Protein AF-A0A251XG27-F1 (afdb_monomer_lite)

Radius of gyration: 14.44 Å; chains: 1; bounding box: 29×28×40 Å

pLDDT: mean 93.76, std 6.59, range [58.69, 98.44]

Structure (mmCIF, N/CA/C/O backbone):
data_AF-A0A251XG27-F1
#
_entry.id   AF-A0A251XG27-F1
#
loop_
_atom_site.group_PDB
_atom_site.id
_atom_site.type_symbol
_atom_site.label_atom_id
_atom_site.label_alt_id
_atom_site.label_comp_id
_atom_site.label_asym_id
_atom_site.l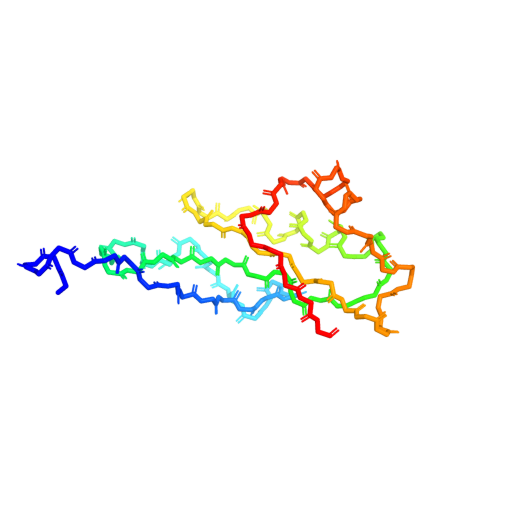abel_entity_id
_atom_site.label_seq_id
_atom_site.pdbx_PDB_ins_code
_atom_site.Cartn_x
_atom_site.Cartn_y
_atom_site.Cartn_z
_atom_site.occupancy
_atom_site.B_iso_or_equiv
_atom_site.auth_seq_id
_atom_site.auth_comp_id
_atom_site.auth_asym_id
_atom_site.auth_atom_id
_atom_site.pdbx_PDB_model_num
ATOM 1 N N . MET A 1 1 ? -8.378 8.436 25.595 1.00 58.69 1 MET A N 1
ATOM 2 C CA . MET A 1 1 ? -8.445 9.089 24.264 1.00 58.69 1 MET A CA 1
ATOM 3 C C . MET A 1 1 ? -9.857 9.572 23.950 1.00 58.69 1 MET A C 1
ATOM 5 O O . MET A 1 1 ? -10.025 10.769 23.750 1.00 58.69 1 MET A O 1
ATOM 9 N N . ARG A 1 2 ? -10.871 8.693 24.013 1.00 59.06 2 ARG A N 1
ATOM 10 C CA . ARG A 1 2 ? -12.290 9.030 23.778 1.00 59.06 2 ARG A CA 1
ATOM 11 C C . ARG A 1 2 ? -12.836 10.130 24.703 1.00 59.06 2 ARG A C 1
ATOM 13 O O . ARG A 1 2 ? -13.454 11.071 24.229 1.00 59.06 2 ARG A O 1
ATOM 20 N N . GLU A 1 3 ? -12.496 10.083 25.992 1.00 69.94 3 GLU A N 1
ATOM 21 C CA . GLU A 1 3 ? -12.893 11.101 26.988 1.00 69.94 3 GLU A CA 1
ATOM 22 C C . GLU A 1 3 ? -12.315 12.499 26.725 1.00 69.94 3 GLU A C 1
ATOM 24 O O . GLU A 1 3 ? -12.848 13.489 27.212 1.00 69.94 3 GLU A O 1
ATOM 29 N N . LYS A 1 4 ? -11.222 12.591 25.955 1.00 80.31 4 LYS A N 1
ATOM 30 C CA . LYS A 1 4 ? -10.556 13.859 25.622 1.00 80.31 4 LYS A CA 1
ATOM 31 C C . LYS A 1 4 ? -10.817 14.310 24.180 1.00 80.31 4 LYS A C 1
ATOM 33 O O . LYS A 1 4 ? -10.214 15.287 23.753 1.00 80.31 4 LYS A O 1
ATOM 38 N N . GLY A 1 5 ? -11.660 13.591 23.427 1.00 83.50 5 GLY A N 1
ATOM 39 C CA . GLY A 1 5 ? -11.983 13.914 22.031 1.00 83.50 5 GLY A CA 1
ATOM 40 C C . GLY A 1 5 ? -10.770 13.957 21.095 1.00 83.50 5 GLY A C 1
ATOM 41 O O . GLY A 1 5 ? -10.773 14.704 20.122 1.00 83.50 5 GLY A O 1
ATOM 42 N N . LEU A 1 6 ? -9.705 13.213 21.410 1.00 88.00 6 LEU A N 1
ATOM 43 C CA . LEU A 1 6 ? -8.473 13.246 20.622 1.00 88.00 6 LEU A CA 1
ATOM 44 C C . LEU A 1 6 ? -8.630 12.434 19.328 1.00 88.00 6 LEU A C 1
ATOM 46 O O . LEU A 1 6 ? -9.268 11.379 19.361 1.00 88.00 6 LEU A O 1
ATOM 50 N N . PRO A 1 7 ? -8.023 12.882 18.211 1.00 90.38 7 PRO A N 1
ATOM 51 C CA . PRO A 1 7 ? -8.050 12.131 16.965 1.00 90.38 7 PRO A CA 1
ATOM 52 C C . PRO A 1 7 ? -7.287 10.813 17.106 1.00 90.38 7 PRO A C 1
ATOM 54 O O . PRO A 1 7 ? -6.339 10.708 17.899 1.00 90.38 7 PRO A O 1
ATOM 57 N N . GLN A 1 8 ? -7.680 9.840 16.287 1.00 92.69 8 GLN A N 1
ATOM 58 C CA . GLN A 1 8 ? -6.991 8.560 16.167 1.00 92.69 8 GLN A CA 1
ATOM 59 C C . GLN A 1 8 ? -5.513 8.743 15.805 1.00 92.69 8 GLN A C 1
ATOM 61 O O . GLN A 1 8 ? -5.113 9.732 15.181 1.00 92.69 8 GLN A O 1
ATOM 66 N N . LYS A 1 9 ? -4.685 7.783 16.216 1.00 94.12 9 LYS A N 1
ATOM 67 C CA . LYS A 1 9 ? -3.271 7.692 15.844 1.00 94.12 9 LYS A CA 1
ATOM 68 C C . LYS A 1 9 ? -3.097 6.594 14.807 1.00 94.12 9 LYS A C 1
ATOM 70 O O . LYS A 1 9 ? -3.678 5.523 14.945 1.00 94.12 9 LYS A O 1
ATOM 75 N N . MET A 1 10 ? -2.306 6.864 13.772 1.00 94.94 10 MET A N 1
ATOM 76 C CA . MET A 1 10 ? -2.031 5.868 12.742 1.00 94.94 10 MET A CA 1
ATOM 77 C C . MET A 1 10 ? -1.156 4.751 13.309 1.00 94.94 10 MET A C 1
ATOM 79 O O . MET A 1 10 ? -0.093 5.020 13.869 1.00 94.94 10 MET A O 1
ATOM 83 N N . LEU A 1 11 ? -1.596 3.510 13.121 1.00 96.00 11 LEU A N 1
ATOM 84 C CA . LEU A 1 11 ? -0.784 2.316 13.314 1.00 96.00 11 LEU A CA 1
ATOM 85 C C . LEU A 1 11 ? -0.457 1.745 11.934 1.00 96.00 11 LEU A C 1
ATOM 87 O O . LEU A 1 11 ? -1.345 1.266 11.229 1.00 96.00 11 LEU A O 1
ATOM 91 N N . VAL A 1 12 ? 0.816 1.830 11.545 1.00 96.88 12 VAL A N 1
ATOM 92 C CA . VAL A 1 12 ? 1.282 1.436 10.210 1.00 96.88 12 VAL A CA 1
ATOM 93 C C . VAL A 1 12 ? 1.877 0.036 10.252 1.00 96.88 12 VAL A C 1
ATOM 95 O O . VAL A 1 12 ? 2.927 -0.182 10.856 1.00 96.88 12 VAL A O 1
ATOM 98 N N . LEU A 1 13 ? 1.221 -0.911 9.589 1.00 96.00 13 LEU A N 1
ATOM 99 C CA . LEU A 1 13 ? 1.687 -2.286 9.457 1.00 96.00 13 LEU A CA 1
ATOM 100 C C . LEU A 1 13 ? 2.416 -2.448 8.121 1.00 96.00 13 LEU A C 1
ATOM 102 O O . LEU A 1 13 ? 1.794 -2.520 7.064 1.00 96.00 13 LEU A O 1
ATOM 106 N N . HIS A 1 14 ? 3.745 -2.490 8.158 1.00 97.25 14 HIS A N 1
ATOM 107 C CA . HIS A 1 14 ? 4.561 -2.666 6.957 1.00 97.25 14 HIS A CA 1
ATOM 108 C C . HIS A 1 14 ? 4.518 -4.118 6.474 1.00 97.25 14 HIS A C 1
ATOM 110 O O . HIS A 1 14 ? 4.877 -5.038 7.213 1.00 97.25 14 HIS A O 1
ATOM 116 N N . GLN A 1 15 ? 4.101 -4.332 5.225 1.00 96.12 15 GLN A N 1
ATOM 117 C CA . GLN A 1 15 ? 4.003 -5.666 4.644 1.00 96.12 15 GLN A CA 1
ATOM 118 C C . GLN A 1 15 ? 4.342 -5.650 3.151 1.00 96.12 15 GLN A C 1
ATOM 120 O O . GLN A 1 15 ? 3.756 -4.906 2.378 1.00 96.12 15 GLN A O 1
ATOM 125 N N . PHE A 1 16 ? 5.254 -6.525 2.728 1.00 95.19 16 PHE A N 1
ATOM 126 C CA . PHE A 1 16 ? 5.542 -6.786 1.306 1.00 95.19 16 PHE A CA 1
ATOM 127 C C . PHE A 1 16 ? 5.548 -8.282 0.962 1.00 95.19 16 PHE A C 1
ATOM 129 O O . PHE A 1 16 ? 5.748 -8.672 -0.185 1.00 95.19 16 PHE A O 1
ATOM 136 N N . ARG A 1 17 ? 5.306 -9.146 1.957 1.00 94.75 17 ARG A N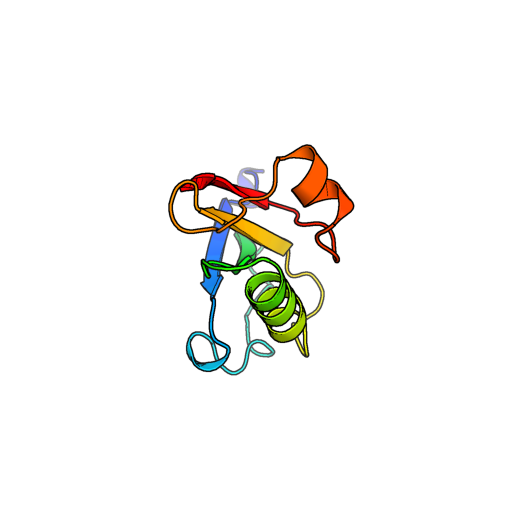 1
ATOM 137 C CA . ARG A 1 17 ? 5.067 -10.585 1.790 1.00 94.75 17 ARG A CA 1
ATOM 138 C C . ARG A 1 17 ? 3.924 -11.021 2.696 1.00 94.75 17 ARG A C 1
ATOM 140 O O . ARG A 1 17 ? 3.872 -10.630 3.864 1.00 94.75 17 ARG A O 1
ATOM 147 N N . LEU A 1 18 ? 3.053 -11.897 2.195 1.00 93.19 18 LEU A N 1
ATOM 148 C CA . LEU A 1 18 ? 1.931 -12.447 2.970 1.00 93.19 18 LEU A CA 1
ATOM 149 C C . LEU A 1 18 ? 2.381 -13.159 4.254 1.00 93.19 18 LEU A C 1
ATOM 151 O O . LEU A 1 18 ? 1.673 -13.134 5.249 1.00 93.19 18 LEU A O 1
ATOM 155 N N . SER A 1 19 ? 3.585 -13.730 4.271 1.00 94.75 19 SER A N 1
ATOM 156 C CA . SER A 1 19 ? 4.124 -14.431 5.439 1.00 94.75 19 SER A CA 1
ATOM 157 C C . SER A 1 19 ? 4.552 -13.523 6.597 1.00 94.75 19 SER A C 1
ATOM 159 O O . SER A 1 19 ? 4.805 -14.037 7.677 1.00 94.75 19 SER A O 1
ATOM 161 N N . MET A 1 20 ? 4.691 -12.207 6.392 1.00 95.75 20 MET A N 1
ATOM 162 C CA . MET A 1 20 ? 5.112 -11.285 7.463 1.00 95.75 20 MET A CA 1
ATOM 163 C C . MET A 1 20 ? 4.006 -11.059 8.495 1.00 95.75 20 MET A C 1
ATOM 165 O O . MET A 1 20 ? 4.281 -10.970 9.685 1.00 95.75 20 MET A O 1
ATOM 169 N N . ILE A 1 21 ? 2.764 -10.963 8.021 1.00 93.44 21 ILE A N 1
ATOM 170 C CA . ILE A 1 21 ? 1.563 -10.822 8.839 1.00 93.44 21 ILE A CA 1
ATOM 171 C C . ILE A 1 21 ? 0.581 -11.848 8.304 1.00 93.44 21 ILE A C 1
ATOM 173 O O . ILE A 1 21 ? -0.016 -11.662 7.239 1.00 93.44 21 ILE A O 1
ATOM 177 N N . GLN A 1 22 ? 0.501 -12.958 9.023 1.00 91.25 22 GLN A N 1
ATOM 178 C CA . GLN A 1 22 ? -0.405 -14.058 8.735 1.00 91.25 22 GLN A CA 1
ATOM 179 C C . GLN A 1 22 ? -1.741 -13.814 9.439 1.00 91.25 22 GLN A C 1
ATOM 181 O O . GLN A 1 22 ? -1.804 -13.019 10.371 1.00 91.25 22 GLN A O 1
ATOM 186 N N . ASP A 1 23 ? -2.793 -14.498 8.985 1.00 90.62 23 ASP A N 1
ATOM 187 C CA . ASP A 1 23 ? -4.123 -14.446 9.606 1.00 90.62 23 ASP A CA 1
ATOM 188 C C . ASP A 1 23 ? -4.657 -13.015 9.818 1.00 90.62 23 ASP A C 1
ATOM 190 O O . ASP A 1 23 ? -5.136 -12.649 10.884 1.00 90.62 23 ASP A O 1
ATOM 194 N N . ARG A 1 24 ? -4.589 -12.164 8.783 1.00 90.56 24 ARG A N 1
ATOM 195 C CA . ARG A 1 24 ? -5.056 -10.766 8.882 1.00 90.56 24 ARG A CA 1
ATOM 196 C C . ARG A 1 24 ? -6.528 -10.633 9.287 1.00 90.56 24 ARG A C 1
ATOM 198 O O . ARG A 1 24 ? -6.925 -9.569 9.741 1.00 90.56 24 ARG A O 1
ATOM 205 N N . ALA A 1 25 ? -7.331 -11.683 9.136 1.00 88.38 25 ALA A N 1
ATOM 206 C CA . ALA A 1 25 ? -8.722 -11.696 9.570 1.00 88.38 25 ALA A CA 1
ATOM 207 C C . ALA A 1 25 ? -8.888 -11.601 11.100 1.00 88.38 25 ALA A C 1
ATOM 209 O O . ALA A 1 25 ? -9.967 -11.233 11.553 1.00 88.38 25 ALA A O 1
ATOM 210 N N . SER A 1 26 ? -7.847 -11.901 11.889 1.00 90.38 26 SER A N 1
ATOM 211 C CA . SER A 1 26 ? -7.869 -11.785 13.353 1.00 90.38 26 SER A CA 1
ATOM 212 C C . SER A 1 26 ? -7.338 -10.451 13.887 1.00 90.38 26 SER A C 1
ATOM 214 O O . SER A 1 26 ? -7.201 -10.289 15.100 1.00 90.38 26 SER A O 1
ATOM 216 N N . LEU A 1 27 ? -7.055 -9.479 13.009 1.00 89.69 27 LEU A N 1
ATOM 217 C CA . LEU A 1 27 ? -6.684 -8.129 13.431 1.00 89.69 27 LEU A CA 1
ATOM 218 C C . LEU A 1 27 ? -7.825 -7.496 14.239 1.00 89.69 27 LEU A C 1
ATOM 220 O O . LEU A 1 27 ? -8.918 -7.278 13.719 1.00 89.69 27 LEU A O 1
ATOM 224 N N . ASP A 1 28 ? -7.546 -7.169 15.501 1.00 92.19 28 ASP A N 1
ATOM 225 C CA . ASP A 1 28 ? -8.463 -6.407 16.346 1.00 92.19 28 ASP A CA 1
ATOM 226 C C . ASP A 1 28 ? -8.458 -4.939 15.902 1.00 92.19 28 ASP A C 1
ATOM 228 O O . ASP A 1 28 ? -7.491 -4.196 16.099 1.00 92.19 28 ASP A O 1
ATOM 232 N N . MET A 1 29 ? -9.542 -4.544 15.241 1.00 90.25 29 MET A N 1
ATOM 233 C CA . MET A 1 29 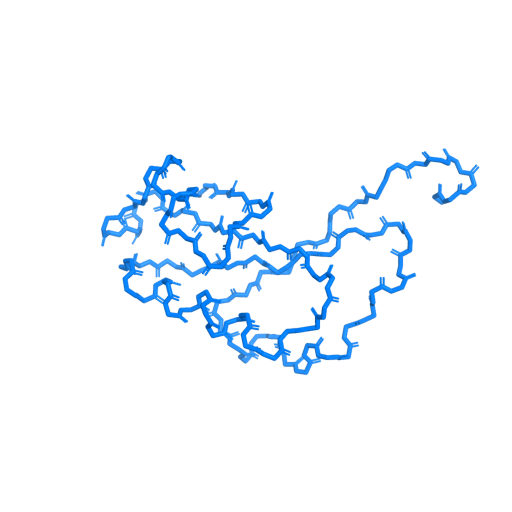? -9.750 -3.199 14.714 1.00 90.25 29 MET A CA 1
ATOM 234 C C . MET A 1 29 ? -10.724 -2.379 15.569 1.00 90.25 29 MET A C 1
ATOM 236 O O . MET A 1 29 ? -11.047 -1.248 15.206 1.00 90.25 29 MET A O 1
ATOM 240 N N . ASP A 1 30 ? -11.152 -2.900 16.724 1.00 91.56 30 ASP A N 1
ATOM 241 C CA . ASP A 1 30 ? -12.133 -2.246 17.596 1.00 91.56 30 ASP A CA 1
ATOM 242 C C . ASP A 1 30 ? -11.501 -1.196 18.525 1.00 91.56 30 ASP A C 1
ATOM 244 O O . ASP A 1 30 ? -12.178 -0.621 19.379 1.00 91.56 30 ASP A O 1
ATOM 248 N N . HIS A 1 31 ? -10.213 -0.890 18.338 1.00 91.38 31 HIS A N 1
ATOM 249 C CA . HIS A 1 31 ? -9.481 0.151 19.057 1.00 91.38 31 HIS A CA 1
ATOM 250 C C . HIS A 1 31 ? -9.887 1.562 18.592 1.00 91.38 31 HIS A C 1
ATOM 252 O O . HIS A 1 31 ? -9.380 2.050 17.577 1.00 91.38 31 HIS A O 1
ATOM 258 N N . PRO A 1 32 ? -10.734 2.302 19.340 1.00 89.94 32 PRO A N 1
ATOM 259 C CA . PRO A 1 32 ? -11.234 3.599 18.890 1.00 89.94 32 PRO A CA 1
ATOM 260 C C . PRO A 1 32 ? -10.143 4.674 18.810 1.00 89.94 32 PRO A C 1
ATOM 262 O O . PRO A 1 32 ? -10.366 5.714 18.198 1.00 89.94 32 PRO A O 1
ATOM 265 N N . GLU A 1 33 ? -8.984 4.468 19.434 1.00 91.75 33 GLU A N 1
ATOM 266 C CA . GLU A 1 33 ? -7.824 5.355 19.376 1.00 91.75 33 GLU A CA 1
ATOM 267 C C . GLU A 1 33 ? -6.890 5.116 18.184 1.00 91.75 33 GLU A C 1
ATOM 269 O O . GLU A 1 33 ? -6.017 5.958 17.951 1.00 91.75 33 GLU A O 1
ATOM 274 N N . LEU A 1 34 ? -7.058 4.022 17.432 1.00 93.44 34 LEU A N 1
ATOM 275 C CA . LEU A 1 34 ? -6.159 3.641 16.342 1.00 93.44 34 LEU A CA 1
ATOM 276 C C . LEU A 1 34 ? -6.839 3.722 14.975 1.00 93.44 34 LEU A C 1
ATOM 278 O O . LEU A 1 34 ? -7.959 3.262 14.789 1.00 93.44 34 LEU A O 1
ATOM 282 N N . ALA A 1 35 ? -6.109 4.267 14.005 1.00 93.06 35 ALA A N 1
ATOM 283 C CA . ALA A 1 35 ? -6.399 4.123 12.585 1.00 93.06 35 ALA A CA 1
ATOM 284 C C . ALA A 1 35 ? -5.368 3.148 12.002 1.00 93.06 35 ALA A C 1
ATOM 286 O O . ALA A 1 35 ? -4.200 3.505 11.827 1.00 93.06 35 ALA A O 1
ATOM 287 N N . MET A 1 36 ? -5.770 1.897 11.781 1.00 95.44 36 MET A N 1
ATOM 288 C CA . MET A 1 36 ? -4.867 0.848 11.305 1.00 95.44 36 MET A CA 1
ATOM 289 C C . MET A 1 36 ? -4.768 0.871 9.778 1.00 95.44 36 MET A C 1
ATOM 291 O O . MET A 1 36 ? -5.792 0.904 9.093 1.00 95.44 36 MET A O 1
ATOM 295 N N . LEU A 1 37 ? -3.541 0.814 9.253 1.00 95.81 37 LEU A N 1
ATOM 296 C CA . LEU A 1 37 ? -3.306 0.620 7.825 1.00 95.81 37 LEU A CA 1
ATOM 297 C C . LEU A 1 37 ? -2.273 -0.461 7.532 1.00 95.81 37 LEU A C 1
ATOM 299 O O . LEU A 1 37 ? -1.289 -0.611 8.260 1.00 95.81 37 LEU A O 1
ATOM 303 N N . VAL A 1 38 ? -2.463 -1.159 6.416 1.00 97.00 38 VAL A N 1
ATOM 304 C CA . VAL A 1 38 ? -1.424 -2.005 5.821 1.00 97.00 38 VAL A CA 1
ATOM 305 C C . VAL A 1 38 ? -0.686 -1.190 4.771 1.00 97.00 38 VAL A C 1
ATOM 307 O O . VAL A 1 38 ? -1.289 -0.620 3.866 1.00 97.00 38 VAL A O 1
ATOM 310 N N . HIS A 1 39 ? 0.633 -1.128 4.896 1.00 97.75 39 HIS A N 1
ATOM 311 C CA . HIS A 1 39 ? 1.508 -0.339 4.046 1.00 97.75 39 HIS A CA 1
ATOM 312 C C . HIS A 1 39 ? 2.351 -1.268 3.172 1.00 97.75 39 HIS A C 1
ATOM 314 O O . HIS A 1 39 ? 3.210 -1.995 3.678 1.00 97.75 39 HIS A O 1
ATOM 320 N N . ALA A 1 40 ? 2.084 -1.254 1.865 1.00 97.62 40 ALA A N 1
ATOM 321 C CA . ALA A 1 40 ? 2.817 -2.022 0.871 1.00 97.62 40 ALA A CA 1
ATOM 322 C C . ALA A 1 40 ? 4.238 -1.468 0.719 1.00 97.62 40 ALA A C 1
ATOM 324 O O . ALA A 1 40 ? 4.469 -0.463 0.048 1.00 97.62 40 ALA A O 1
ATOM 325 N N . ASP A 1 41 ? 5.172 -2.144 1.383 1.00 95.38 41 ASP A N 1
ATOM 326 C CA . ASP A 1 41 ? 6.547 -1.690 1.610 1.00 95.38 41 ASP A CA 1
ATOM 327 C C . ASP A 1 41 ? 7.570 -2.525 0.823 1.00 95.38 41 ASP A C 1
ATOM 329 O O . ASP A 1 41 ? 8.597 -2.952 1.345 1.00 95.38 41 ASP A O 1
ATOM 333 N N . GLY A 1 42 ? 7.223 -2.880 -0.416 1.00 92.75 42 GLY A N 1
ATOM 334 C CA . GLY A 1 42 ? 8.073 -3.660 -1.315 1.00 92.75 42 GLY A CA 1
ATOM 335 C C . GLY A 1 42 ? 8.550 -2.801 -2.477 1.00 92.75 42 GLY A C 1
ATOM 336 O O . GLY A 1 42 ? 7.734 -2.127 -3.098 1.00 92.75 42 GLY A O 1
ATOM 337 N N . GLN A 1 43 ? 9.845 -2.843 -2.775 1.00 94.44 43 GLN A N 1
ATOM 338 C CA . GLN A 1 43 ? 10.457 -2.117 -3.892 1.00 94.44 43 GLN A CA 1
ATOM 339 C C . GLN A 1 43 ? 10.524 -2.962 -5.172 1.00 94.44 43 GLN A C 1
ATOM 341 O O . GLN A 1 43 ? 10.466 -4.195 -5.112 1.00 94.44 43 GLN A O 1
ATOM 346 N N . GLY A 1 44 ? 10.725 -2.312 -6.317 1.00 94.44 44 GLY A N 1
ATOM 347 C CA . GLY A 1 44 ? 11.080 -2.969 -7.576 1.00 94.44 44 GLY A CA 1
ATOM 348 C C . GLY A 1 44 ? 10.316 -2.439 -8.786 1.00 94.44 44 GLY A C 1
ATOM 349 O O . GLY A 1 44 ? 9.853 -1.300 -8.822 1.00 94.44 44 GLY A O 1
ATOM 350 N N . GLY A 1 45 ? 10.194 -3.275 -9.819 1.00 96.38 45 GLY A N 1
ATOM 351 C CA . GLY A 1 45 ? 9.450 -2.919 -11.024 1.00 96.38 45 GLY A CA 1
ATOM 352 C C . GLY A 1 45 ? 7.946 -2.792 -10.761 1.00 96.38 45 GLY A C 1
ATOM 353 O O . GLY A 1 45 ? 7.374 -3.517 -9.945 1.00 96.38 45 GLY A O 1
ATOM 354 N N . GLN A 1 46 ? 7.276 -1.914 -11.513 1.00 96.19 46 GLN A N 1
ATOM 355 C CA . GLN A 1 46 ? 5.831 -1.690 -11.377 1.00 96.19 46 GLN A CA 1
ATOM 356 C C . GLN A 1 46 ? 4.972 -2.964 -11.470 1.00 96.19 46 GLN A C 1
ATOM 358 O O . GLN A 1 46 ? 4.051 -3.094 -10.662 1.00 96.19 46 GLN A O 1
ATOM 363 N N . PRO A 1 47 ? 5.251 -3.941 -12.361 1.00 96.75 47 PRO A N 1
ATOM 364 C CA . PRO A 1 47 ? 4.484 -5.187 -12.387 1.00 96.75 47 PRO A CA 1
ATOM 365 C C . PRO A 1 47 ? 4.518 -5.951 -11.055 1.00 96.75 47 PRO A C 1
ATOM 367 O O . PRO A 1 47 ? 3.472 -6.402 -10.584 1.00 96.75 47 PRO A O 1
ATOM 370 N N . ASP A 1 48 ? 5.688 -6.046 -10.421 1.00 95.88 48 ASP A N 1
ATOM 371 C CA . ASP A 1 48 ? 5.876 -6.792 -9.172 1.00 95.88 48 ASP A CA 1
ATOM 372 C C . ASP A 1 48 ? 5.247 -6.066 -7.981 1.00 95.88 48 ASP A C 1
ATOM 374 O O . ASP A 1 48 ? 4.589 -6.684 -7.136 1.00 95.88 48 ASP A O 1
ATOM 378 N N . LYS A 1 49 ? 5.370 -4.735 -7.938 1.00 96.88 49 LYS A N 1
ATOM 379 C CA . LYS A 1 49 ? 4.720 -3.924 -6.903 1.00 96.88 49 LYS A CA 1
ATOM 380 C C . LYS A 1 49 ? 3.202 -3.991 -6.990 1.00 96.88 49 LYS A C 1
ATOM 382 O O . LYS A 1 49 ? 2.539 -4.231 -5.985 1.00 96.88 49 LYS A O 1
ATOM 387 N N . GLN A 1 50 ? 2.644 -3.865 -8.191 1.00 97.50 50 GLN A N 1
ATOM 388 C CA . GLN A 1 50 ? 1.202 -3.987 -8.422 1.00 97.50 50 GLN A CA 1
ATOM 389 C C . GLN A 1 50 ? 0.699 -5.411 -8.133 1.00 97.50 50 GLN A C 1
ATOM 391 O O . GLN A 1 50 ? -0.410 -5.603 -7.632 1.00 97.50 50 GLN A O 1
ATOM 396 N N . ALA A 1 51 ? 1.504 -6.442 -8.416 1.00 96.81 51 ALA A N 1
ATOM 397 C CA . ALA A 1 51 ? 1.189 -7.813 -8.019 1.00 96.81 51 ALA A CA 1
ATOM 398 C 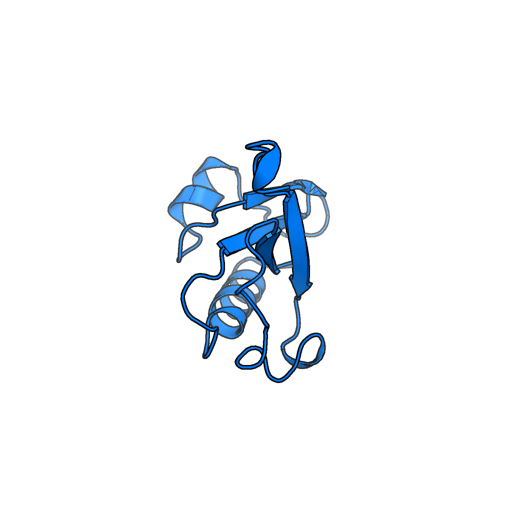C . ALA A 1 51 ? 1.165 -7.970 -6.491 1.00 96.81 51 ALA A C 1
ATOM 400 O O . ALA A 1 51 ? 0.224 -8.560 -5.960 1.00 96.81 51 ALA A O 1
ATOM 401 N N . THR A 1 52 ? 2.140 -7.385 -5.791 1.00 96.69 52 THR A N 1
ATOM 402 C CA . THR A 1 52 ? 2.184 -7.360 -4.323 1.00 96.69 52 THR A CA 1
ATOM 403 C C . THR A 1 52 ? 0.964 -6.638 -3.758 1.00 96.69 52 THR A C 1
ATOM 405 O O . THR A 1 52 ? 0.275 -7.196 -2.913 1.00 96.69 52 THR A O 1
ATOM 408 N N . TRP A 1 53 ? 0.625 -5.456 -4.276 1.00 97.44 53 TRP A N 1
ATOM 409 C CA . TRP A 1 53 ? -0.551 -4.686 -3.863 1.00 97.44 53 TRP A CA 1
ATOM 410 C C . TRP A 1 53 ? -1.845 -5.493 -3.933 1.00 97.44 53 TRP A C 1
ATOM 412 O O . TRP A 1 53 ? -2.560 -5.608 -2.935 1.00 97.44 53 TRP A O 1
ATOM 422 N N . ARG A 1 54 ? -2.098 -6.135 -5.081 1.00 97.00 54 ARG A N 1
ATOM 423 C CA . ARG A 1 54 ? -3.264 -7.008 -5.274 1.00 97.00 54 ARG A CA 1
ATOM 424 C C . ARG A 1 54 ? -3.253 -8.207 -4.330 1.00 97.00 54 ARG A C 1
ATOM 426 O O . ARG A 1 54 ? -4.294 -8.556 -3.786 1.00 97.00 54 ARG A O 1
ATOM 433 N N . ALA A 1 55 ? -2.095 -8.832 -4.126 1.00 95.94 55 ALA A N 1
ATOM 434 C CA . ALA A 1 55 ? -1.972 -9.979 -3.232 1.00 95.94 55 ALA A CA 1
ATOM 435 C C . ALA A 1 55 ? -2.211 -9.602 -1.763 1.00 95.94 55 ALA A C 1
ATOM 437 O O . ALA A 1 55 ? -2.816 -10.376 -1.030 1.00 95.94 55 ALA A O 1
ATOM 438 N N . LEU A 1 56 ? -1.764 -8.422 -1.324 1.00 95.69 56 LEU A N 1
ATOM 439 C CA . LEU A 1 56 ? -2.016 -7.939 0.035 1.00 95.69 56 LEU A CA 1
ATOM 440 C C . LEU A 1 56 ? -3.495 -7.615 0.262 1.00 95.69 56 LEU A C 1
ATOM 442 O O . LEU A 1 56 ? -4.005 -7.905 1.340 1.00 95.69 56 LEU A O 1
ATOM 446 N N . HIS A 1 57 ? -4.178 -7.076 -0.751 1.00 95.19 57 HIS A N 1
ATOM 447 C CA . HIS A 1 57 ? -5.621 -6.819 -0.702 1.00 95.19 57 HIS A CA 1
ATOM 448 C C . HIS A 1 57 ? -6.462 -8.096 -0.687 1.00 95.19 57 HIS A C 1
ATOM 450 O O . HIS A 1 57 ? -7.578 -8.081 -0.165 1.00 95.19 57 HIS A O 1
ATOM 456 N N . ALA A 1 58 ? -5.953 -9.194 -1.250 1.00 93.31 58 ALA A N 1
ATOM 457 C CA . ALA A 1 58 ? -6.651 -10.470 -1.209 1.00 93.31 58 ALA A CA 1
ATOM 458 C C . ALA A 1 58 ? -6.892 -10.898 0.250 1.00 93.31 58 ALA A C 1
ATOM 460 O O . ALA A 1 58 ? -5.977 -10.883 1.083 1.00 93.31 58 ALA A O 1
ATOM 461 N N . ASP A 1 59 ? -8.148 -11.241 0.546 1.00 85.75 59 ASP A N 1
ATOM 462 C CA . ASP A 1 59 ? -8.633 -11.705 1.853 1.00 85.75 59 ASP A CA 1
ATOM 463 C C . ASP A 1 59 ? -8.340 -10.755 3.030 1.00 85.75 59 ASP A C 1
ATOM 465 O O . ASP A 1 59 ? -8.298 -11.168 4.190 1.00 85.75 59 ASP A O 1
ATOM 469 N N . ALA A 1 60 ? -8.117 -9.468 2.753 1.00 90.50 60 ALA A N 1
ATOM 470 C CA . ALA A 1 60 ? -7.949 -8.475 3.801 1.00 90.50 60 ALA A CA 1
ATOM 471 C C . ALA A 1 60 ? -9.297 -8.147 4.475 1.00 90.50 60 ALA A C 1
ATOM 473 O O . ALA A 1 60 ? -10.317 -8.051 3.784 1.00 90.50 60 ALA A O 1
ATOM 474 N N . PRO A 1 61 ? -9.326 -7.956 5.809 1.00 90.50 61 PRO A N 1
ATOM 475 C CA . PRO A 1 61 ? -10.546 -7.567 6.503 1.00 90.50 61 PRO A CA 1
ATOM 476 C C . PRO A 1 61 ? -11.041 -6.199 6.020 1.00 90.50 61 PRO A C 1
ATOM 478 O O . PRO A 1 61 ? -10.263 -5.307 5.668 1.00 90.50 61 PRO A O 1
ATOM 481 N N . ALA A 1 62 ? -12.363 -6.036 6.008 1.00 89.62 62 ALA A N 1
ATOM 482 C CA . ALA A 1 62 ? -12.990 -4.779 5.630 1.00 89.62 62 ALA A CA 1
ATOM 483 C C . ALA A 1 62 ? -12.631 -3.659 6.622 1.00 89.62 62 ALA A C 1
ATOM 485 O O . ALA A 1 62 ? -12.517 -3.889 7.822 1.00 89.62 62 ALA A O 1
ATOM 486 N N . GLY A 1 63 ? -12.502 -2.431 6.116 1.00 88.94 63 GLY A N 1
ATOM 487 C CA . GLY A 1 63 ? -12.244 -1.242 6.934 1.00 88.94 63 GLY A CA 1
ATOM 488 C C . GLY A 1 63 ? -10.768 -0.937 7.199 1.00 88.94 63 GLY A C 1
ATOM 489 O O . GLY A 1 63 ? -10.485 0.089 7.811 1.00 88.94 63 GLY A O 1
ATOM 490 N N . LEU A 1 64 ? -9.828 -1.780 6.747 1.00 92.69 64 LEU A N 1
ATOM 491 C CA . LEU A 1 64 ? -8.408 -1.421 6.756 1.00 92.69 64 LEU A CA 1
ATOM 492 C C . LEU A 1 64 ? -8.158 -0.268 5.787 1.00 92.69 64 LEU A C 1
ATOM 494 O O . LEU A 1 64 ? -8.625 -0.305 4.647 1.00 92.69 64 LEU A O 1
ATOM 498 N N . ALA A 1 65 ? -7.377 0.713 6.236 1.00 96.00 65 ALA A N 1
ATOM 499 C CA . ALA A 1 65 ? -6.775 1.693 5.347 1.00 96.00 65 ALA A CA 1
ATOM 500 C C . ALA A 1 65 ? -5.526 1.104 4.673 1.00 96.00 65 ALA A C 1
ATOM 502 O O . ALA A 1 65 ? -4.919 0.139 5.156 1.00 96.00 65 ALA A O 1
ATOM 503 N N . TRP A 1 66 ? -5.116 1.711 3.566 1.00 97.75 66 TRP A N 1
ATOM 504 C CA . TRP A 1 66 ? -4.064 1.180 2.713 1.00 97.75 66 TRP A CA 1
ATOM 505 C C . TRP A 1 66 ? -3.002 2.216 2.384 1.00 97.75 66 TRP A C 1
ATOM 507 O O . TRP A 1 66 ? -3.289 3.334 1.965 1.00 97.75 66 TRP A O 1
ATOM 517 N N . GLY A 1 67 ? -1.744 1.826 2.551 1.00 98.19 67 GLY A N 1
ATOM 518 C CA . GLY A 1 67 ? -0.593 2.648 2.219 1.00 98.19 67 GLY A CA 1
ATOM 519 C C . GLY A 1 67 ? 0.212 2.069 1.066 1.00 98.19 67 GLY A C 1
ATOM 520 O O . GLY A 1 67 ? 0.455 0.867 1.032 1.00 98.19 67 GLY A O 1
ATOM 521 N N . TRP A 1 68 ? 0.745 2.924 0.203 1.00 98.44 68 TRP A N 1
ATOM 522 C CA . TRP A 1 68 ? 1.725 2.577 -0.825 1.00 98.44 68 TRP A CA 1
ATOM 523 C C . TRP A 1 68 ? 3.036 3.332 -0.583 1.00 98.44 68 TRP A C 1
ATOM 525 O O . TRP A 1 68 ? 3.022 4.551 -0.405 1.00 98.44 68 TRP A O 1
ATOM 535 N N . LYS A 1 69 ? 4.178 2.639 -0.612 1.00 98.44 69 LYS A N 1
ATOM 536 C CA . LYS A 1 69 ? 5.490 3.296 -0.581 1.00 98.44 69 LYS A CA 1
ATOM 537 C C . LYS A 1 69 ? 6.102 3.340 -1.972 1.00 98.44 69 LYS A C 1
ATOM 539 O O . LYS A 1 69 ? 6.190 2.304 -2.622 1.00 98.44 69 LYS A O 1
ATOM 544 N N . ASN A 1 70 ? 6.561 4.508 -2.406 1.00 98.00 70 ASN A N 1
ATOM 545 C CA . ASN A 1 70 ? 7.484 4.656 -3.529 1.00 98.00 70 ASN A CA 1
ATOM 546 C C . ASN A 1 70 ? 8.926 4.700 -3.004 1.00 98.00 70 ASN A C 1
ATOM 548 O O . ASN A 1 70 ? 9.209 5.432 -2.059 1.00 98.00 70 ASN A O 1
ATOM 552 N N . PHE A 1 71 ? 9.811 3.922 -3.617 1.00 97.62 71 PHE A N 1
ATOM 553 C CA . PHE A 1 71 ? 11.244 3.921 -3.330 1.00 97.62 71 PHE A CA 1
ATOM 554 C C . PHE A 1 71 ? 11.965 4.707 -4.421 1.00 97.62 71 PHE A C 1
ATOM 556 O O . PHE A 1 71 ? 11.818 4.386 -5.601 1.00 97.62 71 PHE A O 1
ATOM 563 N N . ILE A 1 72 ? 12.692 5.757 -4.039 1.00 96.00 72 ILE A N 1
ATOM 564 C CA . ILE A 1 72 ? 13.225 6.753 -4.980 1.00 96.00 72 ILE A CA 1
ATOM 565 C C . ILE A 1 72 ? 14.285 6.150 -5.901 1.00 96.00 72 ILE A C 1
ATOM 567 O O . ILE A 1 72 ? 14.245 6.392 -7.109 1.00 96.00 72 ILE A O 1
ATOM 571 N N . ASP A 1 73 ? 15.194 5.352 -5.343 1.00 95.56 73 ASP A N 1
ATOM 572 C CA . ASP A 1 73 ? 16.332 4.799 -6.078 1.00 95.56 73 ASP A CA 1
ATOM 573 C C . ASP A 1 73 ? 16.108 3.331 -6.485 1.00 95.56 73 ASP A C 1
ATOM 575 O O . ASP A 1 73 ? 16.702 2.849 -7.453 1.00 95.56 73 ASP A O 1
ATOM 579 N N . GLU A 1 74 ? 15.247 2.605 -5.767 1.00 97.00 74 GLU A N 1
ATOM 580 C CA . GLU A 1 74 ? 15.053 1.165 -5.945 1.00 97.00 74 GLU A CA 1
ATOM 581 C C . GLU A 1 74 ? 13.859 0.791 -6.830 1.00 97.00 74 GLU A C 1
ATOM 583 O O . GLU A 1 74 ? 13.851 -0.299 -7.415 1.00 97.00 74 GLU A O 1
ATOM 588 N N . ASP A 1 75 ? 12.861 1.669 -6.972 1.00 96.00 75 ASP A N 1
ATOM 589 C CA . ASP A 1 75 ? 11.783 1.442 -7.930 1.00 96.00 75 ASP A CA 1
ATOM 590 C C . ASP A 1 75 ? 12.231 1.849 -9.329 1.00 96.00 75 ASP A C 1
ATOM 592 O O . ASP A 1 75 ? 12.643 2.978 -9.589 1.00 96.00 75 ASP A O 1
ATOM 596 N N . THR A 1 76 ? 12.115 0.926 -10.280 1.00 94.62 76 THR A N 1
ATOM 597 C CA . THR A 1 76 ? 12.567 1.163 -11.654 1.00 94.62 76 THR A CA 1
ATOM 598 C C . THR A 1 76 ? 11.480 0.765 -12.658 1.00 94.62 76 THR A C 1
ATOM 600 O O . THR A 1 76 ? 11.311 -0.424 -12.939 1.00 94.62 76 THR A O 1
ATOM 603 N N . PRO A 1 77 ? 10.740 1.735 -13.234 1.00 95.06 77 PRO A N 1
ATOM 604 C CA . PRO A 1 77 ? 10.687 3.146 -12.834 1.00 95.06 77 PRO A CA 1
ATOM 605 C C . PRO A 1 77 ? 9.848 3.351 -11.561 1.00 95.06 77 PRO A C 1
ATOM 607 O O . PRO A 1 77 ? 8.842 2.664 -11.360 1.00 95.06 77 PRO A O 1
ATOM 610 N N . MET A 1 78 ? 10.208 4.342 -10.744 1.00 97.25 78 MET A N 1
ATOM 611 C CA . MET A 1 78 ? 9.327 4.891 -9.708 1.00 97.25 78 MET A CA 1
ATOM 612 C C . MET A 1 78 ? 8.138 5.620 -10.358 1.00 97.25 78 MET A C 1
ATOM 614 O O . MET A 1 78 ? 8.308 6.316 -11.362 1.00 97.25 78 MET A O 1
ATOM 618 N N . LEU A 1 79 ? 6.934 5.486 -9.788 1.00 97.75 79 LEU A N 1
ATOM 619 C CA . LEU A 1 79 ? 5.780 6.293 -10.201 1.00 97.75 79 LEU A CA 1
ATOM 620 C C . LEU A 1 79 ? 5.894 7.722 -9.660 1.00 97.75 79 LEU A C 1
ATOM 622 O O . LEU A 1 79 ? 6.290 7.932 -8.513 1.00 97.75 79 LEU A O 1
ATOM 626 N N . THR A 1 80 ? 5.450 8.709 -10.439 1.00 97.56 80 THR A N 1
ATOM 627 C CA . THR A 1 80 ? 5.184 10.054 -9.902 1.00 97.56 80 THR A CA 1
ATOM 628 C C . THR A 1 80 ? 3.973 10.036 -8.956 1.00 97.56 80 THR A C 1
ATOM 630 O O . THR A 1 80 ? 3.188 9.076 -8.978 1.00 97.56 80 THR A O 1
ATOM 633 N N . PRO A 1 81 ? 3.747 11.090 -8.147 1.00 97.50 81 PRO A N 1
ATOM 634 C CA . PRO A 1 81 ? 2.527 11.202 -7.351 1.00 97.50 81 PRO A CA 1
ATOM 635 C C . PRO A 1 81 ? 1.251 11.064 -8.200 1.00 97.50 81 PRO A C 1
ATOM 637 O O . PRO A 1 81 ? 0.348 10.307 -7.851 1.00 97.50 81 PRO A O 1
ATOM 640 N N . GLU A 1 82 ? 1.187 11.722 -9.360 1.00 98.31 82 GLU A N 1
ATOM 641 C CA . GLU A 1 82 ? 0.020 11.686 -10.251 1.00 98.31 82 GLU A CA 1
ATOM 642 C C . GLU A 1 82 ? -0.197 10.307 -10.875 1.00 98.31 82 GLU A C 1
ATOM 644 O O . GLU A 1 82 ? -1.341 9.909 -11.091 1.00 98.31 82 GLU A O 1
ATOM 649 N N . GLN A 1 83 ? 0.885 9.592 -11.195 1.00 98.38 83 GLN A N 1
ATOM 650 C CA . GLN A 1 83 ? 0.808 8.211 -11.671 1.00 98.38 83 GLN A CA 1
ATOM 651 C C . GLN A 1 83 ? 0.373 7.274 -10.548 1.00 98.38 83 GLN A C 1
ATOM 653 O O . GLN A 1 83 ? -0.502 6.448 -10.761 1.00 98.38 83 GLN A O 1
ATOM 658 N N . THR A 1 84 ? 0.899 7.448 -9.332 1.00 98.25 84 THR A N 1
ATOM 659 C CA . THR A 1 84 ? 0.507 6.643 -8.164 1.00 98.25 84 THR A CA 1
ATOM 660 C C . THR A 1 84 ? -1.002 6.734 -7.931 1.00 98.25 84 THR A C 1
ATOM 662 O O . THR A 1 84 ? -1.6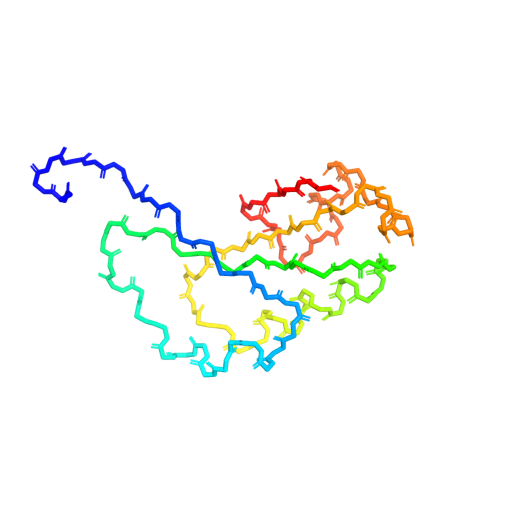69 5.710 -7.839 1.00 98.25 84 THR A O 1
ATOM 665 N N . MET A 1 85 ? -1.565 7.947 -7.934 1.00 98.00 85 MET A N 1
ATOM 666 C CA . MET A 1 85 ? -3.005 8.151 -7.717 1.00 98.00 85 MET A CA 1
ATOM 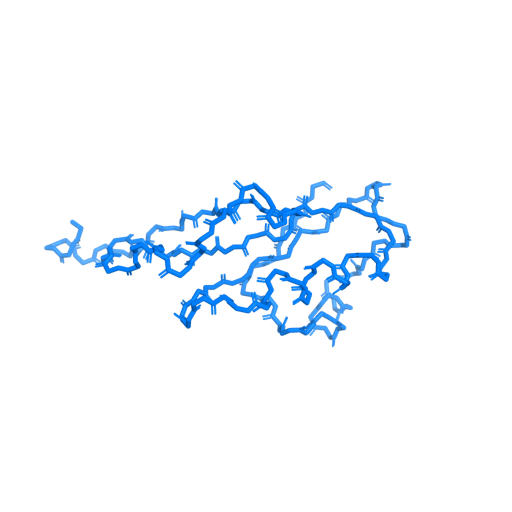667 C C . MET A 1 85 ? -3.894 7.655 -8.866 1.00 98.00 85 MET A C 1
ATOM 669 O O . MET A 1 85 ? -5.093 7.468 -8.673 1.00 98.00 85 MET A O 1
ATOM 673 N N . ARG A 1 86 ? -3.337 7.478 -10.068 1.00 98.31 86 ARG A N 1
ATOM 674 C CA . ARG A 1 86 ? -4.075 7.049 -11.264 1.00 98.31 86 ARG A CA 1
ATOM 675 C C . ARG A 1 86 ? -3.987 5.546 -11.503 1.00 98.31 86 ARG A C 1
ATOM 677 O O . ARG A 1 86 ? -4.977 4.934 -11.894 1.00 98.31 86 ARG A O 1
ATOM 684 N N . ASP A 1 87 ? -2.802 4.984 -11.296 1.00 97.69 87 ASP A N 1
ATOM 685 C CA . ASP A 1 87 ? -2.427 3.663 -11.790 1.00 97.69 87 ASP A CA 1
ATOM 686 C C . ASP A 1 87 ? -2.421 2.608 -10.669 1.00 97.69 87 ASP A C 1
ATOM 688 O O . ASP A 1 87 ? -2.503 1.413 -10.955 1.00 97.69 87 ASP A O 1
ATOM 692 N N . VAL A 1 88 ? -2.348 3.007 -9.391 1.00 98.06 88 VAL A N 1
ATOM 693 C CA . VAL A 1 88 ? -2.475 2.088 -8.246 1.00 98.06 88 VAL A CA 1
ATOM 694 C C . VAL A 1 88 ? -3.949 1.946 -7.870 1.00 98.06 88 VAL A C 1
ATOM 696 O O . VAL A 1 88 ? -4.623 2.929 -7.563 1.00 98.06 88 VAL A O 1
ATOM 699 N N . SER A 1 89 ? -4.456 0.710 -7.911 1.00 96.19 89 SER A N 1
ATOM 700 C CA . SER A 1 89 ? -5.857 0.391 -7.615 1.00 96.19 89 SER A CA 1
ATOM 701 C C . SER A 1 89 ? -5.979 -0.847 -6.712 1.00 96.19 89 SER A C 1
ATOM 703 O O . SER A 1 89 ? -5.397 -1.883 -7.053 1.00 96.19 89 SER A O 1
ATOM 705 N N . PRO A 1 90 ? -6.717 -0.785 -5.584 1.00 95.50 90 PRO A N 1
ATOM 706 C CA . PRO A 1 90 ? -7.429 0.388 -5.054 1.00 95.50 90 PRO A CA 1
ATOM 707 C C . PRO A 1 90 ? -6.513 1.588 -4.771 1.00 95.50 90 PRO A C 1
ATOM 709 O O . PRO A 1 90 ? -5.307 1.410 -4.614 1.00 95.50 90 PRO A O 1
ATOM 712 N N . VAL A 1 91 ? -7.083 2.800 -4.768 1.00 97.56 91 VAL A N 1
ATOM 713 C CA . VAL A 1 91 ? -6.323 4.040 -4.536 1.00 97.56 91 VAL A CA 1
ATOM 714 C C . VAL A 1 91 ? -5.828 4.059 -3.082 1.00 97.56 91 VAL A C 1
ATOM 716 O O . VAL A 1 91 ? -6.650 3.849 -2.190 1.00 97.56 91 VAL A O 1
ATOM 719 N N . PRO A 1 92 ? -4.531 4.308 -2.817 1.00 98.12 92 PRO A N 1
ATOM 720 C CA . PRO A 1 92 ? -4.003 4.345 -1.453 1.00 98.12 92 PRO A CA 1
ATOM 721 C C . PRO A 1 92 ? -4.549 5.522 -0.629 1.00 98.12 92 PRO A C 1
ATOM 723 O O . PRO A 1 92 ? -4.668 6.639 -1.133 1.00 98.12 92 PRO A O 1
ATOM 726 N N . ASP A 1 93 ? -4.775 5.294 0.664 1.00 97.62 93 ASP A N 1
ATOM 727 C CA . ASP A 1 93 ? -5.080 6.331 1.661 1.00 97.62 93 ASP A CA 1
ATOM 728 C C . ASP A 1 93 ? -3.819 7.090 2.104 1.00 97.62 93 ASP A C 1
ATOM 730 O O . ASP A 1 93 ? -3.876 8.253 2.507 1.00 97.62 93 ASP A O 1
ATOM 734 N N . LEU A 1 94 ? -2.663 6.422 2.036 1.00 97.81 94 LEU A N 1
ATOM 735 C CA . LEU A 1 94 ? -1.352 6.974 2.362 1.00 97.81 94 LEU A CA 1
ATOM 736 C C . LEU A 1 94 ? -0.363 6.669 1.236 1.00 97.81 94 LEU A C 1
ATOM 738 O O . LEU A 1 94 ? -0.204 5.519 0.836 1.00 97.81 94 LEU A O 1
ATOM 742 N N . VAL A 1 95 ? 0.376 7.682 0.789 1.00 98.25 95 VAL A N 1
ATOM 743 C CA . VAL A 1 95 ? 1.553 7.486 -0.063 1.00 98.25 95 VAL A CA 1
ATOM 744 C C . VAL A 1 95 ? 2.781 8.000 0.674 1.00 98.25 95 VAL A C 1
ATOM 746 O O . VAL A 1 95 ? 2.794 9.145 1.128 1.00 98.25 95 VAL A O 1
ATOM 749 N N . THR A 1 96 ? 3.807 7.161 0.803 1.00 98.12 96 THR A N 1
ATOM 750 C CA . THR A 1 96 ? 5.098 7.556 1.385 1.00 98.12 96 THR A CA 1
ATOM 751 C C . THR A 1 96 ? 6.225 7.403 0.376 1.00 98.12 96 THR A C 1
ATOM 753 O O . THR A 1 96 ? 6.097 6.672 -0.605 1.00 98.12 96 THR A O 1
ATOM 756 N N . TYR A 1 97 ? 7.319 8.116 0.622 1.00 97.38 97 TYR A N 1
ATOM 757 C CA . TYR A 1 97 ? 8.524 8.090 -0.197 1.00 97.38 97 TYR A CA 1
ATOM 758 C C . TYR A 1 97 ? 9.703 7.761 0.710 1.00 97.38 97 TYR A C 1
ATOM 760 O O . TYR A 1 97 ? 9.758 8.269 1.836 1.00 97.38 97 TYR A O 1
ATOM 768 N N . GLN A 1 98 ? 10.604 6.911 0.232 1.00 94.69 98 GLN A N 1
ATOM 769 C CA . GLN A 1 98 ? 11.852 6.561 0.904 1.00 94.69 98 GLN A CA 1
ATOM 770 C C . GLN A 1 98 ? 13.005 6.612 -0.084 1.00 94.69 98 GLN A C 1
ATOM 772 O O . GLN A 1 98 ? 12.790 6.176 -1.237 1.00 94.69 98 GLN A O 1
#

Secondary structure (DSSP, 8-state):
-GGGTPPPEEEEEEESSTTTS--GGG-----TTEEEEEEE---S-HHHHHHHHHHHHTTPPTT-EEEEEEPTTTSTTPPPHHHHHHHSSSPPSEEEE-

Foldseek 3Di:
DVVVVDAADEDEAEDQDCVVDDPLVPDDPVPRNYQYAYANPDAEEPVSSLVSLVVVPPPHDPRHAYHYEFEPPGHVVTDDPVCLQVPRPPRHPYYYYD

Organism: Clavibacter michiganensis subsp. michiganensis (NCBI:txid33013)

Sequence (98 aa):
MREKGLPQKMLVLHQFRLSMIQDRASLDMDHPELAMLVHADGQGGQPDKQATWRALHADAPAGLAWGWKNFIDEDTPMLTPEQTMRDVSPVPDLVTYQ